Protein AF-A0A346SID7-F1 (afdb_monomer_lite)

Radius of gyration: 13.52 Å; chains: 1; bounding box: 33×27×30 Å

Foldseek 3Di:
DWFKAFDDPPDPLPVVLVVLLVVLQVQAPDKDWDFPCDDDPNDTDIFIWGQGPVRDTHRSRLVCQLVLRIEGPCVTNVCVNVVSHDPSRVPDDDPPPD

Sequence (98 aa):
MDGISAPERGHELYIKGKWFVADLMREAKTVECNLEGRKSYDREVGACFFIMQDGRRVDPQAETVKAGLARDCHRYSGGRYKKFETDASRALPLPGYY

pLDDT: mean 85.75, std 12.63, range [44.47, 96.44]

Structure (mmCIF, N/CA/C/O backbone):
data_AF-A0A346SID7-F1
#
_entry.id   AF-A0A346SID7-F1
#
loop_
_atom_site.group_PDB
_atom_site.id
_atom_site.type_symbol
_atom_site.label_atom_id
_atom_site.label_alt_id
_atom_site.label_comp_id
_atom_site.label_asym_id
_atom_site.label_entity_id
_atom_site.label_seq_id
_atom_site.pdbx_PDB_ins_code
_atom_site.Cartn_x
_atom_site.Cartn_y
_atom_site.Cartn_z
_atom_site.occupancy
_atom_site.B_iso_or_equiv
_atom_site.auth_seq_id
_atom_site.auth_comp_id
_atom_site.auth_asym_id
_atom_site.auth_atom_id
_atom_site.pdbx_PDB_model_num
ATOM 1 N N . MET A 1 1 ? 5.679 -5.104 7.032 1.00 58.59 1 MET A N 1
ATOM 2 C CA . MET A 1 1 ? 4.624 -5.413 6.046 1.00 58.59 1 MET A CA 1
ATOM 3 C C . MET A 1 1 ? 5.213 -6.377 5.040 1.00 58.59 1 MET A C 1
ATOM 5 O O . MET A 1 1 ? 6.356 -6.173 4.647 1.00 58.59 1 MET A O 1
ATOM 9 N N . ASP A 1 2 ? 4.478 -7.427 4.695 1.00 72.06 2 ASP A N 1
ATOM 10 C CA . ASP A 1 2 ? 4.959 -8.552 3.886 1.00 72.06 2 ASP A CA 1
ATOM 11 C C . ASP A 1 2 ? 3.992 -8.825 2.725 1.00 72.06 2 ASP A C 1
ATOM 13 O O . ASP A 1 2 ? 2.787 -8.598 2.854 1.00 72.06 2 ASP A O 1
ATOM 17 N N . GLY A 1 3 ? 4.498 -9.260 1.570 1.00 81.00 3 GLY A N 1
ATOM 18 C CA . GLY A 1 3 ? 3.661 -9.630 0.417 1.00 81.00 3 GLY A CA 1
ATOM 19 C C . GLY A 1 3 ? 3.511 -8.592 -0.705 1.00 81.00 3 GLY A C 1
ATOM 20 O O . GLY A 1 3 ? 2.906 -8.897 -1.729 1.00 81.00 3 GLY A O 1
ATOM 21 N N . ILE A 1 4 ? 4.095 -7.399 -0.589 1.00 88.38 4 ILE A N 1
ATOM 22 C CA . ILE A 1 4 ? 4.234 -6.476 -1.731 1.00 88.38 4 ILE A CA 1
ATOM 23 C C . ILE A 1 4 ? 5.700 -6.122 -1.941 1.00 88.38 4 ILE A C 1
ATOM 25 O O . ILE A 1 4 ? 6.480 -6.109 -0.991 1.00 88.38 4 ILE A O 1
ATOM 29 N N . SER A 1 5 ? 6.066 -5.816 -3.180 1.00 90.12 5 SER A N 1
ATOM 30 C CA . SER A 1 5 ? 7.348 -5.208 -3.511 1.00 90.12 5 SER A CA 1
ATOM 31 C C . SER A 1 5 ? 7.119 -3.751 -3.886 1.00 90.12 5 SER A C 1
ATOM 33 O O . SER A 1 5 ? 6.393 -3.456 -4.832 1.00 90.12 5 SER A O 1
ATOM 35 N N . ALA A 1 6 ? 7.701 -2.844 -3.109 1.00 89.56 6 ALA A N 1
ATOM 36 C CA . ALA A 1 6 ? 7.761 -1.427 -3.434 1.00 89.56 6 ALA A CA 1
ATOM 37 C C . ALA A 1 6 ? 9.182 -1.083 -3.908 1.00 89.56 6 ALA A C 1
ATOM 39 O O . ALA A 1 6 ? 10.134 -1.730 -3.463 1.00 89.56 6 ALA A O 1
ATOM 40 N N . PRO A 1 7 ? 9.350 -0.071 -4.773 1.00 86.19 7 PRO A N 1
ATOM 41 C CA . PRO A 1 7 ? 10.670 0.329 -5.238 1.00 86.19 7 PRO A CA 1
ATOM 42 C C . PRO A 1 7 ? 11.578 0.780 -4.092 1.00 86.19 7 PRO A C 1
ATOM 44 O O . PRO A 1 7 ? 11.137 1.477 -3.177 1.00 86.19 7 PRO A O 1
ATOM 47 N N . GLU A 1 8 ? 12.855 0.408 -4.154 1.00 84.81 8 GLU A N 1
ATOM 48 C CA . GLU A 1 8 ? 13.847 0.771 -3.140 1.00 84.81 8 GLU A CA 1
ATOM 49 C C . GLU A 1 8 ? 14.421 2.182 -3.344 1.00 84.81 8 GLU A C 1
ATOM 51 O O . GLU A 1 8 ? 14.175 2.861 -4.346 1.00 84.81 8 GLU A O 1
ATOM 56 N N . ARG A 1 9 ? 15.215 2.639 -2.366 1.00 82.31 9 ARG A N 1
ATOM 57 C CA . ARG A 1 9 ? 15.933 3.918 -2.430 1.00 82.31 9 ARG A CA 1
ATOM 58 C C . ARG A 1 9 ? 16.749 4.013 -3.723 1.00 82.31 9 ARG A C 1
ATOM 60 O O . ARG A 1 9 ? 17.588 3.161 -3.981 1.00 82.31 9 ARG A O 1
ATOM 67 N N . GLY A 1 10 ? 16.542 5.090 -4.479 1.00 84.19 10 GLY A N 1
ATOM 68 C CA . GLY A 1 10 ? 17.192 5.328 -5.774 1.00 84.19 10 GLY A CA 1
ATOM 69 C C . GLY A 1 10 ? 16.249 5.169 -6.968 1.00 84.19 10 GLY A C 1
ATOM 70 O O . GLY A 1 10 ? 16.526 5.724 -8.025 1.00 84.19 10 GLY A O 1
ATOM 71 N N . HIS A 1 11 ? 15.105 4.503 -6.793 1.00 87.56 11 HIS A N 1
ATOM 72 C CA . HIS A 1 11 ? 14.049 4.474 -7.800 1.00 87.56 11 HIS A CA 1
ATOM 73 C C . HIS A 1 11 ? 13.208 5.763 -7.763 1.00 87.56 11 HIS A C 1
ATOM 75 O O . HIS A 1 11 ? 12.898 6.272 -6.683 1.00 87.56 11 HIS A O 1
ATOM 81 N N . GLU A 1 12 ? 12.769 6.266 -8.921 1.00 89.94 12 GLU A N 1
ATOM 82 C CA . GLU A 1 12 ? 12.023 7.534 -9.048 1.00 89.94 12 GLU A CA 1
ATOM 83 C C . GLU A 1 12 ? 10.741 7.571 -8.188 1.00 89.94 12 GLU A C 1
ATOM 85 O O . GLU A 1 12 ? 10.412 8.574 -7.555 1.00 89.94 12 GLU A O 1
ATOM 90 N N . LEU A 1 13 ? 10.051 6.431 -8.089 1.00 90.06 13 LEU A N 1
ATOM 91 C CA . LEU A 1 13 ? 8.809 6.279 -7.325 1.00 90.06 13 LEU A CA 1
ATOM 92 C C . LEU A 1 13 ? 9.009 6.061 -5.815 1.00 90.06 13 LEU A C 1
ATOM 94 O O . LEU A 1 13 ? 8.021 6.067 -5.081 1.00 90.06 13 LEU A O 1
ATOM 98 N N . TYR A 1 14 ? 10.245 5.912 -5.325 1.00 88.44 14 TYR A N 1
ATOM 99 C CA . TYR A 1 14 ? 10.518 5.632 -3.907 1.00 88.44 14 TYR A CA 1
ATOM 100 C C . TYR A 1 14 ? 9.927 6.700 -2.975 1.00 88.44 14 TYR A C 1
ATOM 102 O O . TYR A 1 14 ? 9.201 6.391 -2.028 1.00 88.44 14 TYR A O 1
ATOM 110 N N . ILE A 1 15 ? 10.203 7.978 -3.260 1.00 92.12 15 ILE A N 1
ATOM 111 C CA . ILE A 1 15 ? 9.727 9.097 -2.433 1.00 92.12 15 ILE A CA 1
ATOM 112 C C . ILE A 1 15 ? 8.201 9.198 -2.481 1.00 92.12 15 ILE A C 1
ATOM 114 O O . ILE A 1 15 ? 7.568 9.418 -1.449 1.00 92.12 15 ILE A O 1
ATOM 118 N N . LYS A 1 16 ? 7.608 8.975 -3.658 1.00 93.31 16 LYS A N 1
ATOM 119 C CA . LYS A 1 16 ? 6.156 8.996 -3.844 1.00 93.31 16 LYS A CA 1
ATOM 120 C C . LYS A 1 16 ? 5.472 7.883 -3.046 1.00 93.31 16 LYS A C 1
ATOM 122 O O . LYS A 1 16 ? 4.533 8.167 -2.311 1.00 93.31 16 LYS A O 1
ATOM 127 N N . GLY A 1 17 ? 5.977 6.650 -3.125 1.00 91.81 17 GLY A N 1
ATOM 128 C CA . GLY A 1 17 ? 5.480 5.513 -2.343 1.00 91.81 17 GLY A CA 1
ATOM 129 C C . GLY A 1 17 ? 5.560 5.753 -0.836 1.00 91.81 17 GLY A C 1
ATOM 130 O O . GLY A 1 17 ? 4.585 5.531 -0.119 1.00 91.81 17 GLY A O 1
ATOM 131 N N . LYS A 1 18 ? 6.692 6.287 -0.359 1.00 91.69 18 LYS A N 1
ATOM 132 C CA . LYS A 1 18 ? 6.881 6.625 1.058 1.00 91.69 18 LYS A CA 1
ATOM 133 C C . LYS A 1 18 ? 5.834 7.622 1.557 1.00 91.69 18 LYS A C 1
ATOM 135 O O . LYS A 1 18 ? 5.231 7.394 2.604 1.00 91.69 18 LYS A O 1
ATOM 140 N N . TRP A 1 19 ? 5.645 8.731 0.842 1.00 95.19 19 TRP A N 1
ATOM 141 C CA . TRP A 1 19 ? 4.707 9.766 1.275 1.00 95.19 19 TRP A CA 1
ATOM 142 C C . TRP A 1 19 ? 3.254 9.343 1.127 1.00 95.19 19 TRP A C 1
ATOM 144 O O . TRP A 1 19 ? 2.463 9.692 1.990 1.00 95.19 19 TRP A O 1
ATOM 154 N N . PHE A 1 20 ? 2.923 8.538 0.117 1.00 95.75 20 PHE A N 1
ATOM 155 C CA . PHE A 1 20 ? 1.579 7.995 -0.051 1.00 95.75 20 PHE A CA 1
ATOM 156 C C . PHE A 1 20 ? 1.115 7.213 1.186 1.00 95.75 20 PHE A C 1
ATOM 158 O O . PHE A 1 20 ? 0.065 7.503 1.745 1.00 95.75 20 PHE A O 1
ATOM 165 N N . VAL A 1 21 ? 1.929 6.274 1.682 1.00 93.62 21 VA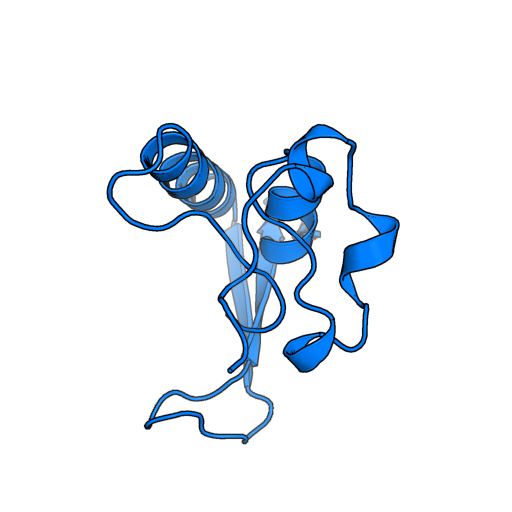L A N 1
ATOM 166 C CA . VAL A 1 21 ? 1.576 5.509 2.892 1.00 93.62 21 VAL A CA 1
ATOM 167 C C . VAL A 1 21 ? 1.559 6.400 4.138 1.00 93.62 21 VAL A C 1
ATOM 169 O O . VAL A 1 21 ? 0.721 6.209 5.017 1.00 93.62 21 VAL A O 1
ATOM 172 N N . ALA A 1 22 ? 2.466 7.379 4.223 1.00 94.38 22 ALA A N 1
ATOM 173 C CA . ALA A 1 22 ? 2.494 8.327 5.335 1.00 94.38 22 ALA A CA 1
ATOM 174 C C . ALA A 1 22 ? 1.237 9.210 5.381 1.00 94.38 22 ALA A C 1
ATOM 176 O O . ALA A 1 22 ? 0.772 9.531 6.471 1.00 94.38 22 ALA A O 1
ATOM 177 N N . ASP A 1 23 ? 0.693 9.584 4.225 1.00 94.94 23 ASP A N 1
ATOM 178 C CA . ASP A 1 23 ? -0.544 10.356 4.111 1.00 94.94 23 ASP A CA 1
ATOM 179 C C . ASP A 1 23 ? -1.751 9.523 4.556 1.00 94.94 23 ASP A C 1
ATOM 181 O O . ASP A 1 23 ? -2.435 9.908 5.502 1.00 94.94 23 ASP A O 1
ATOM 185 N N . LEU A 1 24 ? -1.879 8.291 4.040 1.00 93.56 24 LEU A N 1
ATOM 186 C CA . LEU A 1 24 ? -2.906 7.341 4.488 1.00 93.56 24 LEU A CA 1
ATOM 187 C C . LEU A 1 24 ? -2.873 7.114 6.008 1.00 93.56 24 LEU A C 1
ATOM 189 O O . LEU A 1 24 ? -3.912 6.976 6.650 1.00 93.56 24 LEU A O 1
ATOM 193 N N . MET A 1 25 ? -1.676 7.055 6.596 1.00 93.69 25 MET A N 1
ATOM 194 C CA . MET A 1 25 ? -1.509 6.904 8.041 1.00 93.69 25 MET A CA 1
ATOM 195 C C . MET A 1 25 ? -1.910 8.170 8.813 1.00 93.69 25 MET A C 1
ATOM 197 O O . MET A 1 25 ? -2.417 8.053 9.924 1.00 93.69 25 MET A O 1
ATOM 201 N N . ARG A 1 26 ? -1.691 9.370 8.260 1.00 94.25 26 ARG A N 1
ATOM 202 C CA . ARG A 1 26 ? -2.110 10.645 8.876 1.00 94.25 26 ARG A CA 1
ATOM 203 C C . ARG A 1 26 ? -3.624 10.822 8.861 1.00 94.25 26 ARG A C 1
ATOM 205 O O . ARG A 1 26 ? -4.170 11.411 9.788 1.00 94.25 26 ARG A O 1
ATOM 212 N N . GLU A 1 27 ? -4.283 10.328 7.821 1.00 94.12 27 GLU A N 1
ATOM 213 C CA . GLU A 1 27 ? -5.743 10.329 7.704 1.00 94.12 27 GLU A CA 1
ATOM 214 C C . GLU A 1 27 ? -6.403 9.265 8.598 1.00 94.12 27 GLU A C 1
ATOM 216 O O . GLU A 1 27 ? -7.567 9.396 8.991 1.00 94.12 27 GLU A O 1
ATOM 221 N N . ALA A 1 28 ? -5.659 8.214 8.950 1.00 94.69 28 ALA A N 1
ATOM 222 C CA . ALA A 1 28 ? -6.138 7.152 9.817 1.00 94.69 28 ALA A CA 1
ATOM 223 C C . ALA A 1 28 ? -6.380 7.650 11.251 1.00 94.69 28 ALA A C 1
ATOM 225 O O . ALA A 1 28 ? -5.580 8.366 11.848 1.00 94.69 28 ALA A O 1
ATOM 226 N N . LYS A 1 29 ? -7.475 7.182 11.848 1.00 96.25 29 LYS A N 1
ATOM 227 C CA . LYS A 1 29 ? -7.774 7.351 13.271 1.00 96.25 29 LYS A CA 1
ATOM 228 C C . LYS A 1 29 ? -6.907 6.441 14.142 1.00 96.25 29 LYS A C 1
ATOM 230 O O . LYS A 1 29 ? -6.462 6.853 15.207 1.00 96.25 29 LYS A O 1
ATOM 235 N N . THR A 1 30 ? -6.719 5.188 13.729 1.00 95.06 30 THR A N 1
ATOM 236 C CA . THR A 1 30 ? -5.866 4.216 14.430 1.00 95.06 30 THR A CA 1
ATOM 237 C C . THR A 1 30 ? -5.284 3.189 13.459 1.00 95.06 30 THR A C 1
ATOM 239 O O . THR A 1 30 ? -5.772 3.033 12.337 1.00 95.06 30 THR A O 1
ATOM 242 N N . VAL A 1 31 ? -4.240 2.484 13.891 1.00 92.50 31 VAL A N 1
ATOM 243 C CA . VAL A 1 31 ? -3.599 1.394 13.150 1.00 92.50 31 VAL A CA 1
ATOM 2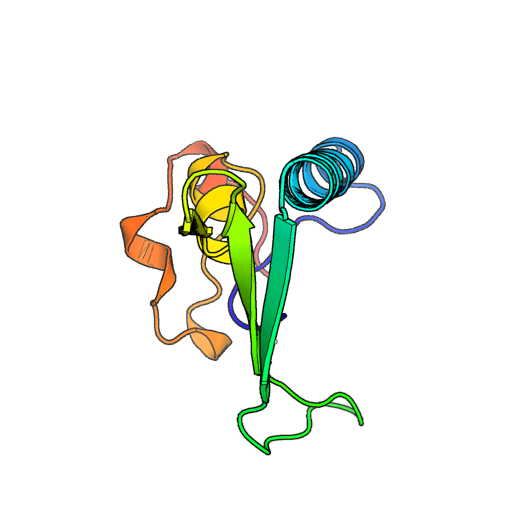44 C C . VAL A 1 31 ? -3.799 0.095 13.922 1.00 92.50 31 VAL A C 1
ATOM 246 O O . VAL A 1 31 ? -3.397 -0.016 15.076 1.00 92.50 31 VAL A O 1
ATOM 249 N N . GLU A 1 32 ? -4.394 -0.899 13.270 1.00 91.31 32 GLU A N 1
ATOM 250 C CA . GLU A 1 32 ? -4.596 -2.239 13.817 1.00 91.31 32 GLU A CA 1
ATOM 251 C C . GLU A 1 32 ? -3.695 -3.237 13.094 1.00 91.31 32 GLU A C 1
ATOM 253 O O . GLU A 1 32 ? -3.861 -3.482 11.899 1.00 91.31 32 GLU A O 1
ATOM 258 N N . CYS A 1 33 ? -2.749 -3.840 13.810 1.00 86.69 33 CYS A N 1
ATOM 259 C CA . CYS A 1 33 ? -1.862 -4.861 13.261 1.00 86.69 33 CYS A CA 1
ATOM 260 C C . CYS A 1 33 ? -2.177 -6.226 13.867 1.00 86.69 33 CYS A C 1
ATOM 262 O O . CYS A 1 33 ? -2.196 -6.378 15.085 1.00 86.69 33 CYS A O 1
ATOM 264 N N . ASN A 1 34 ? -2.383 -7.224 13.007 1.00 79.56 34 ASN A N 1
ATOM 265 C CA . ASN A 1 34 ? -2.462 -8.619 13.413 1.00 79.56 34 ASN A CA 1
ATOM 266 C C . ASN A 1 34 ? -1.117 -9.294 13.130 1.00 79.56 34 ASN A C 1
ATOM 268 O O . ASN A 1 34 ? -0.727 -9.425 11.966 1.00 79.56 34 ASN A O 1
ATOM 272 N N . LEU A 1 35 ? -0.404 -9.682 14.185 1.00 74.38 35 LEU A N 1
ATOM 273 C CA . LEU A 1 35 ? 0.879 -10.374 14.089 1.00 74.38 35 LEU A CA 1
ATOM 274 C C . LEU A 1 35 ? 0.608 -11.866 13.874 1.00 74.38 35 LEU A C 1
ATOM 276 O O . LEU A 1 35 ? -0.048 -12.510 14.684 1.00 74.38 35 LEU A O 1
ATOM 280 N N . GLU A 1 36 ? 1.110 -12.433 12.777 1.00 64.56 36 GLU A N 1
ATOM 281 C CA . GLU A 1 36 ? 0.871 -13.838 12.410 1.00 64.56 36 GLU A CA 1
ATOM 282 C C . GLU A 1 36 ? 1.778 -14.816 13.188 1.00 64.56 36 GLU A C 1
ATOM 284 O O . GLU A 1 36 ? 1.828 -16.002 12.870 1.00 64.56 36 GLU A O 1
ATOM 289 N N . GLY A 1 37 ? 2.550 -14.334 14.172 1.00 60.00 37 GLY A N 1
ATOM 290 C CA . GLY A 1 37 ? 3.476 -15.146 14.974 1.00 60.00 37 GLY A CA 1
ATOM 291 C C . GLY A 1 37 ? 4.685 -15.697 14.202 1.00 60.00 37 GLY A C 1
ATOM 292 O O . GLY A 1 37 ? 5.483 -16.450 14.757 1.00 60.00 37 GLY A O 1
ATOM 293 N N . ARG A 1 38 ? 4.850 -15.331 12.923 1.00 59.16 38 ARG A N 1
ATOM 294 C CA . ARG A 1 38 ? 5.989 -15.719 12.077 1.00 59.16 38 ARG A CA 1
ATOM 295 C C . ARG A 1 38 ? 7.064 -14.634 12.135 1.00 59.16 38 ARG A C 1
ATOM 297 O O . ARG A 1 38 ? 6.761 -13.467 11.904 1.00 59.16 38 ARG A O 1
ATOM 304 N N . LYS A 1 39 ? 8.320 -15.001 12.404 1.00 54.53 39 LYS A N 1
ATOM 305 C CA . LYS A 1 39 ? 9.470 -14.084 12.324 1.00 54.53 39 LYS A CA 1
ATOM 306 C C . LYS A 1 39 ? 10.184 -14.216 10.975 1.00 54.53 39 LYS A C 1
ATOM 308 O O . LYS A 1 39 ? 10.451 -15.329 10.534 1.00 54.53 39 LYS A O 1
ATOM 313 N N . SER A 1 40 ? 10.551 -13.096 10.355 1.00 57.47 40 SER A N 1
ATOM 314 C CA . SER A 1 40 ? 11.469 -13.034 9.208 1.00 57.47 40 SER A CA 1
ATOM 315 C C . SER A 1 40 ? 12.653 -12.134 9.559 1.00 57.47 40 SER A C 1
ATOM 317 O O . SER A 1 40 ? 12.458 -10.948 9.821 1.00 57.47 40 SER A O 1
ATOM 319 N N . TYR A 1 41 ? 13.870 -12.698 9.617 1.00 51.56 41 TYR A N 1
ATOM 320 C CA . TYR A 1 41 ? 15.105 -11.974 9.979 1.00 51.56 41 TYR A CA 1
ATOM 321 C C . TYR A 1 41 ? 14.957 -11.110 11.262 1.00 51.56 41 TYR A C 1
ATOM 323 O O . TYR A 1 41 ? 15.397 -9.966 11.307 1.00 51.56 41 TYR A O 1
ATOM 331 N N . ASP A 1 42 ? 14.300 -11.673 12.290 1.00 57.41 42 ASP A N 1
ATOM 332 C CA . ASP A 1 42 ? 13.923 -11.072 13.592 1.00 57.41 42 ASP A CA 1
ATOM 333 C C . ASP A 1 42 ? 12.709 -10.114 13.617 1.00 57.41 42 ASP A C 1
ATOM 335 O O . ASP A 1 42 ? 12.262 -9.698 14.682 1.00 57.41 42 ASP A O 1
ATOM 339 N N . ARG A 1 43 ? 12.069 -9.839 12.475 1.00 58.97 43 ARG A N 1
ATOM 340 C CA . ARG A 1 43 ? 10.841 -9.024 12.414 1.00 58.97 43 ARG A CA 1
ATOM 341 C C . ARG A 1 43 ? 9.594 -9.895 12.467 1.00 58.97 43 ARG A C 1
ATOM 343 O O . ARG A 1 43 ? 9.483 -10.843 11.692 1.00 58.97 43 ARG A O 1
ATOM 350 N N . GLU A 1 44 ? 8.633 -9.556 13.321 1.00 57.84 44 GLU A N 1
ATOM 351 C CA . GLU A 1 44 ? 7.312 -10.190 13.293 1.00 57.84 44 GLU A CA 1
ATOM 352 C C . GLU A 1 44 ? 6.564 -9.797 12.015 1.00 57.84 44 GLU A C 1
ATOM 354 O O . GLU A 1 44 ? 6.429 -8.620 11.665 1.00 57.84 44 GLU A O 1
ATOM 359 N N . VAL A 1 45 ? 6.103 -10.808 11.287 1.00 65.75 45 VAL A N 1
ATOM 360 C CA . VAL A 1 45 ? 5.287 -10.646 10.091 1.00 65.75 45 VAL A CA 1
ATOM 361 C C . VAL A 1 45 ? 3.840 -10.497 10.535 1.00 65.75 45 VAL A C 1
ATOM 363 O O . VAL A 1 45 ? 3.284 -11.364 11.207 1.00 65.75 45 VAL A O 1
ATOM 366 N N . GLY A 1 46 ? 3.229 -9.383 10.152 1.00 70.88 46 GLY A N 1
ATOM 367 C CA . GLY A 1 46 ? 1.827 -9.111 10.414 1.00 70.88 46 GLY A CA 1
ATOM 368 C C . GLY A 1 46 ? 1.212 -8.234 9.338 1.00 70.88 46 GLY A C 1
ATOM 369 O O . GLY A 1 46 ? 1.907 -7.464 8.661 1.00 70.88 46 GLY A O 1
ATOM 370 N N . ALA A 1 47 ? -0.102 -8.360 9.195 1.00 79.81 47 ALA A N 1
ATOM 371 C CA . ALA A 1 47 ? -0.908 -7.485 8.361 1.00 79.81 47 ALA A CA 1
ATOM 372 C C . ALA A 1 47 ? -1.398 -6.313 9.215 1.00 79.81 47 ALA A C 1
ATOM 374 O O . ALA A 1 47 ? -2.064 -6.514 10.232 1.00 79.81 47 ALA A O 1
ATOM 375 N N . CYS A 1 48 ? -1.059 -5.097 8.798 1.00 85.94 48 CYS A N 1
ATOM 376 C CA . CYS A 1 48 ? -1.542 -3.874 9.427 1.00 85.94 48 CYS A CA 1
ATOM 377 C C . CYS A 1 48 ? -2.649 -3.262 8.585 1.00 85.94 48 CYS A C 1
ATOM 379 O O . CYS A 1 48 ? -2.576 -3.269 7.361 1.00 85.94 48 CYS A O 1
ATOM 381 N N . PHE A 1 49 ? -3.643 -2.702 9.256 1.00 91.44 49 PHE A N 1
ATOM 382 C CA . PHE A 1 49 ? -4.790 -2.044 8.663 1.00 91.44 49 PHE A CA 1
ATOM 383 C C . PHE A 1 49 ? -4.939 -0.667 9.289 1.00 91.44 49 PHE A C 1
ATOM 385 O O . PHE A 1 49 ? -4.716 -0.482 10.484 1.00 91.44 49 PHE A O 1
ATOM 392 N N . PHE A 1 50 ? -5.321 0.303 8.477 1.00 94.69 50 PHE A N 1
ATOM 393 C CA . PHE A 1 50 ? -5.628 1.646 8.927 1.00 94.69 50 PHE A CA 1
ATOM 394 C C . PHE A 1 50 ? -7.133 1.771 9.103 1.00 94.69 50 PHE A C 1
ATOM 396 O O . PHE A 1 50 ? -7.903 1.470 8.190 1.00 94.69 50 PHE A O 1
ATOM 403 N N . ILE A 1 51 ? -7.551 2.205 10.283 1.00 96.44 51 ILE A N 1
ATOM 404 C CA . ILE A 1 51 ? -8.946 2.497 10.580 1.00 96.44 51 ILE A CA 1
ATOM 405 C C . ILE A 1 51 ? -9.143 3.985 10.363 1.00 96.44 51 ILE A C 1
ATOM 407 O O . ILE A 1 51 ? -8.588 4.802 11.095 1.00 96.44 51 ILE A O 1
ATOM 411 N N . MET A 1 52 ? -9.893 4.326 9.324 1.00 95.50 52 MET A N 1
ATOM 412 C CA . MET A 1 52 ? -10.201 5.699 8.936 1.00 95.50 52 MET A CA 1
ATOM 413 C C . MET A 1 52 ? -11.140 6.359 9.948 1.00 95.50 52 MET A C 1
ATOM 415 O O . MET A 1 52 ? -11.764 5.693 10.780 1.00 95.50 52 MET A O 1
ATOM 419 N N . GLN A 1 53 ? -11.261 7.686 9.886 1.00 93.44 53 GLN A N 1
ATOM 420 C CA . GLN A 1 53 ? -12.145 8.428 10.793 1.00 93.44 53 GLN A CA 1
ATOM 421 C C . GLN A 1 53 ? -13.620 8.025 10.666 1.00 93.44 53 GLN A C 1
ATOM 423 O O . GLN A 1 53 ? -14.336 8.016 11.666 1.00 93.44 53 GLN A O 1
ATOM 428 N N . ASP A 1 54 ? -14.047 7.626 9.467 1.00 94.50 54 ASP A N 1
ATOM 429 C CA . ASP A 1 54 ? -15.391 7.120 9.169 1.00 94.50 54 ASP A CA 1
ATOM 430 C C . ASP A 1 54 ? -15.587 5.631 9.529 1.00 94.50 54 ASP A C 1
ATOM 432 O O . ASP A 1 54 ? -16.639 5.054 9.262 1.00 94.50 54 ASP A O 1
ATOM 436 N N . GLY A 1 55 ? -14.583 4.997 10.145 1.00 92.44 55 GLY A N 1
ATOM 437 C CA . GLY A 1 55 ? -14.617 3.595 10.559 1.00 92.44 55 GLY A CA 1
ATOM 438 C C . GLY A 1 55 ? -14.254 2.599 9.458 1.00 92.44 55 GLY A C 1
ATOM 439 O O . GLY A 1 55 ? -14.216 1.395 9.723 1.00 92.44 55 GLY A O 1
ATOM 440 N N . ARG A 1 56 ? -13.944 3.050 8.233 1.00 94.62 56 ARG A N 1
ATOM 441 C CA . ARG A 1 56 ? -13.478 2.145 7.174 1.00 94.62 56 ARG A CA 1
ATOM 442 C C . ARG A 1 56 ? -12.138 1.528 7.542 1.00 94.62 56 ARG A C 1
ATOM 444 O O . ARG A 1 56 ? -11.203 2.216 7.943 1.00 94.62 56 ARG A O 1
ATOM 451 N N . ARG A 1 57 ? -12.027 0.224 7.305 1.00 94.06 57 ARG A N 1
ATOM 452 C CA . ARG A 1 57 ? -10.783 -0.531 7.440 1.00 94.06 57 ARG A CA 1
ATOM 453 C C . ARG A 1 57 ? -10.071 -0.607 6.095 1.00 94.06 57 ARG A C 1
ATOM 455 O O . ARG A 1 57 ? -10.601 -1.175 5.142 1.00 94.06 57 ARG A O 1
ATOM 462 N N . VAL A 1 58 ? -8.875 -0.039 6.028 1.00 94.25 58 VAL A N 1
ATOM 463 C CA . VAL A 1 58 ? -8.065 0.086 4.815 1.00 94.25 58 VAL A CA 1
ATOM 464 C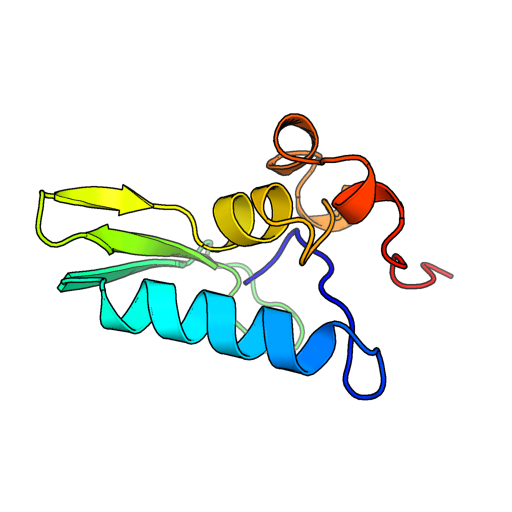 C . VAL A 1 58 ? -6.793 -0.734 4.963 1.00 94.25 58 VAL A C 1
ATOM 466 O O . VAL A 1 58 ? -6.108 -0.659 5.978 1.00 94.25 58 VAL A O 1
ATOM 469 N N . ASP A 1 59 ? -6.472 -1.520 3.943 1.00 93.19 59 ASP A N 1
ATOM 470 C CA . ASP A 1 59 ? -5.197 -2.224 3.848 1.00 93.19 59 ASP A CA 1
ATOM 471 C C . ASP A 1 59 ? -4.193 -1.335 3.085 1.00 93.19 59 ASP A C 1
ATOM 473 O O . ASP A 1 59 ? -4.328 -1.179 1.866 1.00 93.19 59 ASP A O 1
ATOM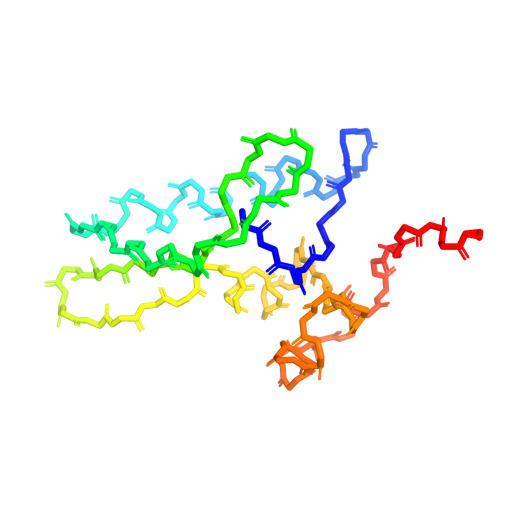 477 N N . PRO A 1 60 ? -3.189 -0.742 3.757 1.00 93.12 60 PRO A N 1
ATOM 478 C CA . PRO A 1 60 ? -2.225 0.141 3.110 1.00 93.12 60 PRO A CA 1
ATOM 479 C C . PRO A 1 60 ? -1.419 -0.568 2.020 1.00 93.12 60 PRO A C 1
ATOM 481 O O . PRO A 1 60 ? -1.007 0.078 1.058 1.00 93.12 60 PRO A O 1
ATOM 484 N N . GLN A 1 61 ? -1.212 -1.886 2.111 1.00 92.00 61 GLN A N 1
ATOM 485 C CA . GLN A 1 61 ? -0.512 -2.626 1.066 1.00 92.00 61 GLN A CA 1
ATOM 486 C C . GLN A 1 61 ? -1.366 -2.708 -0.197 1.00 92.00 61 GLN A C 1
ATOM 488 O O . GLN A 1 61 ? -0.871 -2.441 -1.293 1.00 92.00 61 GLN A O 1
ATOM 493 N N . ALA A 1 62 ? -2.657 -3.005 -0.039 1.00 94.31 62 ALA A N 1
ATOM 494 C CA . ALA A 1 62 ? -3.596 -3.017 -1.153 1.00 94.31 62 ALA A CA 1
ATOM 495 C C . ALA A 1 62 ? -3.705 -1.636 -1.813 1.00 94.31 62 ALA A C 1
ATOM 497 O O . ALA A 1 62 ? -3.619 -1.549 -3.036 1.00 94.31 62 ALA A O 1
ATOM 498 N N . GLU A 1 63 ? -3.828 -0.559 -1.031 1.00 95.94 63 GLU A N 1
ATOM 499 C CA . GLU A 1 63 ? -3.911 0.802 -1.580 1.00 95.94 63 GLU A CA 1
ATOM 500 C C . GLU A 1 63 ? -2.628 1.213 -2.306 1.00 95.94 63 GLU A C 1
ATOM 502 O O . GLU A 1 63 ? -2.690 1.823 -3.371 1.00 95.94 63 GLU A O 1
ATOM 507 N N . THR A 1 64 ? -1.460 0.817 -1.794 1.00 94.69 64 THR A N 1
ATOM 508 C CA . THR A 1 64 ? -0.176 1.107 -2.451 1.00 94.69 64 THR A CA 1
ATOM 509 C C . THR A 1 64 ? -0.062 0.390 -3.801 1.00 94.69 64 THR A C 1
ATOM 511 O O . THR A 1 64 ? 0.436 0.969 -4.770 1.00 94.69 64 THR A O 1
ATOM 514 N N . VAL A 1 65 ? -0.565 -0.848 -3.903 1.00 94.81 65 VAL A N 1
ATOM 515 C CA . VAL A 1 65 ? -0.618 -1.591 -5.174 1.00 94.81 65 VAL A CA 1
ATOM 516 C C . VAL A 1 65 ? -1.620 -0.955 -6.144 1.00 94.81 65 VAL A C 1
ATOM 518 O O . VAL A 1 65 ? -1.268 -0.715 -7.300 1.00 94.81 65 VAL A O 1
ATOM 521 N N . LYS A 1 66 ? -2.819 -0.577 -5.673 1.00 96.00 66 LYS A N 1
ATOM 522 C CA . LYS A 1 66 ? -3.819 0.141 -6.489 1.00 96.00 66 LYS A CA 1
ATOM 523 C C . LYS A 1 66 ? -3.279 1.460 -7.037 1.00 96.00 66 LYS A C 1
ATOM 525 O O . LYS A 1 66 ? -3.542 1.799 -8.187 1.00 96.00 66 LYS A O 1
ATO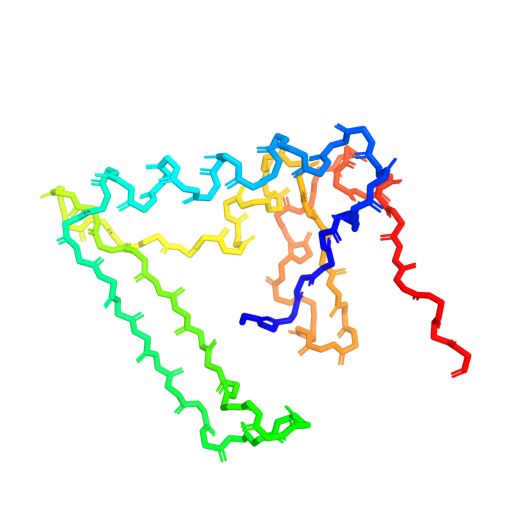M 530 N N . ALA A 1 67 ? -2.494 2.181 -6.238 1.00 95.56 67 ALA A N 1
ATOM 531 C CA . ALA A 1 67 ? -1.867 3.440 -6.628 1.00 95.56 67 ALA A CA 1
ATOM 532 C C . ALA A 1 67 ? -0.703 3.275 -7.628 1.00 95.56 67 ALA A C 1
ATOM 534 O O . ALA A 1 67 ? -0.144 4.275 -8.078 1.00 95.56 67 ALA A O 1
ATOM 535 N N . GLY A 1 68 ? -0.312 2.040 -7.974 1.00 95.31 68 GLY A N 1
ATOM 536 C CA . GLY A 1 68 ? 0.831 1.775 -8.853 1.00 95.31 68 GLY A CA 1
ATOM 537 C C . GLY A 1 68 ? 2.183 2.069 -8.199 1.00 95.31 68 GLY A C 1
ATOM 538 O O . GLY A 1 68 ? 3.158 2.328 -8.896 1.00 95.31 68 GLY A O 1
ATOM 539 N N . LEU A 1 69 ? 2.241 2.071 -6.864 1.00 94.69 69 LEU A N 1
ATOM 540 C CA . LEU A 1 69 ? 3.443 2.386 -6.079 1.00 94.69 69 LEU A CA 1
ATOM 541 C C . LEU A 1 69 ? 4.089 1.139 -5.463 1.00 94.69 69 LEU A C 1
ATOM 543 O O . LEU A 1 69 ? 5.168 1.220 -4.880 1.00 94.69 69 LEU A O 1
ATOM 547 N N . ALA A 1 70 ? 3.437 -0.011 -5.607 1.00 94.19 70 ALA A N 1
ATOM 548 C CA . ALA A 1 70 ? 3.966 -1.324 -5.283 1.00 94.19 70 ALA A CA 1
ATOM 549 C C . ALA A 1 70 ? 3.357 -2.384 -6.206 1.00 94.19 70 ALA A C 1
ATOM 551 O O . ALA A 1 70 ? 2.375 -2.124 -6.905 1.00 94.19 70 ALA A O 1
ATOM 552 N N . ARG A 1 71 ? 3.931 -3.583 -6.182 1.00 93.62 71 ARG A N 1
ATOM 553 C CA . ARG A 1 71 ? 3.516 -4.758 -6.946 1.00 93.62 71 ARG A CA 1
ATOM 554 C C . ARG A 1 71 ? 3.241 -5.940 -6.027 1.00 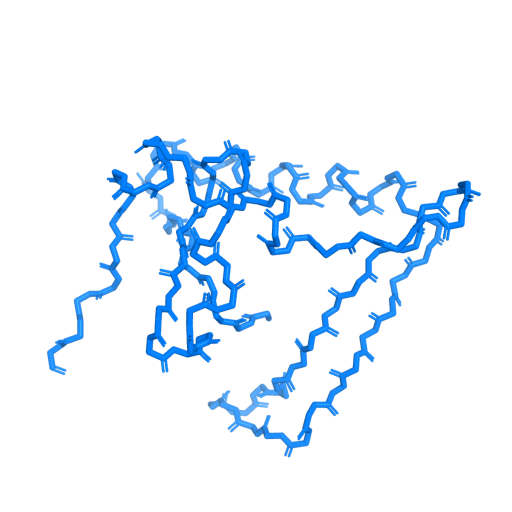93.62 71 ARG A C 1
ATOM 556 O O . ARG A 1 71 ? 3.877 -6.056 -4.977 1.00 93.62 71 ARG A O 1
ATOM 563 N N . ASP A 1 72 ? 2.320 -6.824 -6.411 1.00 91.50 72 ASP A N 1
ATOM 564 C CA . ASP A 1 72 ? 2.112 -8.066 -5.666 1.00 91.50 72 ASP A CA 1
ATOM 565 C C . ASP A 1 72 ? 3.377 -8.924 -5.718 1.00 91.50 72 ASP A C 1
ATOM 567 O O . ASP A 1 72 ? 3.930 -9.208 -6.782 1.00 91.50 72 ASP A O 1
ATOM 571 N N . CYS A 1 73 ? 3.833 -9.351 -4.544 1.00 89.31 73 CYS A N 1
ATOM 572 C CA . CYS A 1 73 ? 4.933 -10.282 -4.451 1.00 89.31 73 CYS A CA 1
ATOM 573 C C . CYS A 1 73 ? 4.397 -11.690 -4.194 1.00 89.31 73 CYS A C 1
ATOM 575 O O . CYS A 1 73 ? 4.337 -12.139 -3.048 1.00 89.31 73 CYS A O 1
ATOM 577 N N . HIS A 1 74 ? 4.045 -12.392 -5.275 1.00 85.19 74 HIS A N 1
ATOM 578 C CA . HIS A 1 74 ? 3.375 -13.694 -5.219 1.00 85.19 74 HIS A CA 1
ATOM 579 C C . HIS A 1 74 ? 4.060 -14.711 -4.289 1.00 85.19 74 HIS A C 1
ATOM 581 O O . HIS A 1 74 ? 3.375 -15.453 -3.590 1.00 85.19 74 HIS A O 1
ATOM 587 N N . ARG A 1 75 ? 5.402 -14.703 -4.217 1.00 82.44 75 ARG A N 1
ATOM 588 C CA . ARG A 1 75 ? 6.190 -15.582 -3.332 1.00 82.44 75 ARG A CA 1
ATOM 589 C C . ARG A 1 75 ? 5.824 -15.437 -1.850 1.00 82.44 75 ARG A C 1
ATOM 591 O O . ARG A 1 75 ? 5.838 -16.432 -1.134 1.00 82.44 75 ARG A O 1
ATOM 598 N N . TYR A 1 76 ? 5.518 -14.222 -1.399 1.00 81.31 76 TYR A N 1
ATOM 599 C CA . TYR A 1 76 ? 5.219 -13.924 0.006 1.00 81.31 76 TYR A CA 1
ATOM 600 C C . TYR A 1 76 ? 3.717 -13.718 0.250 1.00 81.31 76 TYR A C 1
ATOM 602 O O . TYR A 1 76 ? 3.188 -14.155 1.269 1.00 81.31 76 TYR A O 1
ATOM 610 N N . SER A 1 77 ? 2.996 -13.109 -0.698 1.00 83.06 77 SER A N 1
ATOM 611 C CA . SER A 1 77 ? 1.557 -12.848 -0.567 1.00 83.06 77 SER A CA 1
ATOM 612 C C . SER A 1 77 ? 0.661 -14.017 -0.972 1.00 83.06 77 SER A C 1
ATOM 614 O O . SER A 1 77 ? -0.533 -13.984 -0.670 1.00 83.06 77 SER A O 1
ATOM 616 N N . GLY A 1 78 ? 1.179 -14.990 -1.729 1.00 83.25 78 GLY A N 1
ATOM 617 C CA . GLY A 1 78 ? 0.366 -16.008 -2.397 1.00 83.25 78 GLY A CA 1
ATOM 618 C C . GLY A 1 78 ? -0.573 -15.439 -3.469 1.00 83.25 78 GLY A C 1
ATOM 619 O O . GLY A 1 78 ? -1.542 -16.092 -3.845 1.00 83.25 78 GLY A O 1
ATOM 620 N N . GLY A 1 79 ? -0.338 -14.214 -3.957 1.00 86.69 79 GLY A N 1
ATOM 621 C CA . GLY A 1 79 ? -1.211 -13.547 -4.931 1.00 86.69 79 GLY A CA 1
ATOM 622 C C . GLY A 1 79 ? -2.300 -12.663 -4.322 1.00 86.69 79 GLY A C 1
ATOM 623 O O . GLY A 1 79 ? -3.173 -12.193 -5.054 1.00 86.69 79 GLY A O 1
ATOM 624 N N . ARG A 1 80 ? -2.272 -12.422 -3.003 1.00 88.88 80 ARG A N 1
ATOM 625 C CA . ARG A 1 80 ? -3.292 -11.642 -2.274 1.00 88.88 80 ARG A CA 1
ATOM 626 C C . ARG A 1 80 ? -3.590 -10.285 -2.918 1.00 88.88 80 ARG A C 1
ATOM 628 O O . ARG A 1 80 ? -4.754 -9.874 -2.941 1.00 88.88 80 ARG A O 1
ATOM 635 N N . TYR A 1 81 ? -2.568 -9.609 -3.449 1.00 92.75 81 TYR A N 1
ATOM 636 C CA . TYR A 1 81 ? -2.693 -8.265 -4.010 1.00 92.75 81 TYR A CA 1
ATOM 637 C C . TYR A 1 81 ? -2.760 -8.238 -5.539 1.00 92.75 81 TYR A C 1
ATOM 639 O O . TYR A 1 81 ? -2.984 -7.173 -6.105 1.00 92.75 81 TYR A O 1
ATOM 647 N N . LYS A 1 82 ? -2.662 -9.390 -6.219 1.00 92.44 82 LYS A N 1
ATOM 648 C CA . LYS A 1 82 ? -2.688 -9.482 -7.690 1.00 92.44 82 LYS A CA 1
ATOM 649 C C . LYS A 1 82 ? -3.922 -8.813 -8.305 1.00 92.44 82 LYS A C 1
ATOM 651 O O . LYS A 1 82 ? -3.841 -8.138 -9.323 1.00 92.44 82 LYS A O 1
ATOM 656 N N . LYS A 1 83 ? -5.075 -8.945 -7.643 1.00 94.62 83 LYS A N 1
ATOM 657 C CA . LYS A 1 83 ? -6.345 -8.325 -8.065 1.00 94.62 83 LYS A CA 1
ATOM 658 C C . LYS A 1 83 ? -6.352 -6.792 -8.014 1.00 94.62 83 LYS A C 1
ATOM 660 O O . LYS A 1 83 ? -7.276 -6.178 -8.533 1.00 94.62 83 LYS A O 1
ATOM 665 N N . PHE A 1 84 ? -5.371 -6.188 -7.351 1.00 95.25 84 PHE A N 1
ATOM 666 C CA . PHE A 1 84 ? -5.221 -4.742 -7.224 1.00 95.25 84 PHE A CA 1
ATOM 667 C C . PHE A 1 84 ? -4.150 -4.174 -8.162 1.00 95.25 84 PHE A C 1
ATOM 669 O O . PHE A 1 84 ? -4.000 -2.956 -8.227 1.00 95.25 84 PHE A O 1
ATOM 676 N N . GLU A 1 85 ? -3.401 -5.026 -8.871 1.00 94.44 85 GLU A N 1
ATOM 677 C CA . GLU A 1 85 ? -2.329 -4.583 -9.760 1.00 94.44 85 GLU A CA 1
ATOM 678 C C . GLU A 1 85 ? -2.882 -3.832 -10.981 1.00 94.44 85 GLU A C 1
ATOM 680 O O . GLU A 1 85 ? -3.682 -4.351 -11.767 1.00 94.44 85 GLU A O 1
ATOM 685 N N . THR A 1 86 ? -2.378 -2.619 -11.181 1.00 96.06 86 THR A N 1
ATOM 686 C CA . THR A 1 86 ? -2.526 -1.824 -12.407 1.00 96.06 86 THR A CA 1
ATOM 687 C C . THR A 1 86 ? -1.363 -2.081 -13.374 1.00 96.06 86 THR A C 1
ATOM 689 O O . THR A 1 86 ? -0.391 -2.749 -13.016 1.00 96.06 86 THR A O 1
ATOM 692 N N . ASP A 1 87 ? -1.412 -1.542 -14.598 1.00 95.56 87 ASP A N 1
ATOM 693 C CA . ASP A 1 87 ? -0.266 -1.628 -15.522 1.00 95.56 87 ASP A CA 1
ATOM 694 C C . ASP A 1 87 ? 0.991 -0.968 -14.942 1.00 95.56 87 ASP A C 1
ATOM 696 O O . ASP A 1 87 ? 2.079 -1.535 -15.027 1.00 95.56 87 ASP A O 1
ATOM 700 N N . ALA A 1 88 ? 0.830 0.168 -14.254 1.00 93.50 88 ALA A N 1
ATOM 701 C CA . ALA A 1 88 ? 1.919 0.837 -13.545 1.00 93.50 88 ALA A CA 1
ATOM 702 C C . ALA A 1 88 ? 2.508 -0.043 -12.431 1.00 93.50 88 ALA A C 1
ATOM 704 O O . ALA A 1 88 ? 3.723 -0.159 -12.317 1.00 93.50 88 ALA A O 1
ATOM 705 N N . SER A 1 89 ? 1.655 -0.716 -11.651 1.00 93.31 89 SER A N 1
ATOM 706 C CA . SER A 1 89 ? 2.088 -1.669 -10.621 1.00 93.31 89 SER A CA 1
ATOM 707 C C . SER A 1 89 ? 2.887 -2.832 -11.220 1.00 93.31 89 SER A C 1
ATOM 709 O O . SER A 1 89 ? 3.969 -3.157 -10.734 1.00 93.31 89 SER A O 1
ATOM 711 N N . ARG A 1 90 ? 2.402 -3.428 -12.318 1.00 92.75 90 ARG A N 1
ATOM 712 C CA . ARG A 1 90 ? 3.073 -4.550 -12.996 1.00 92.75 90 ARG A CA 1
ATOM 713 C C . ARG A 1 90 ? 4.420 -4.170 -13.612 1.00 92.75 90 ARG A C 1
ATOM 715 O O . ARG A 1 90 ? 5.279 -5.041 -13.725 1.00 92.75 90 ARG A O 1
ATOM 722 N N . ALA A 1 91 ? 4.602 -2.907 -13.993 1.00 92.25 91 ALA A N 1
ATOM 723 C CA . ALA A 1 91 ? 5.858 -2.394 -14.537 1.00 92.25 91 ALA A CA 1
ATOM 724 C C . ALA A 1 91 ? 6.961 -2.225 -13.476 1.00 92.25 91 ALA A C 1
ATOM 726 O O . ALA A 1 91 ? 8.131 -2.096 -13.832 1.00 92.25 91 ALA A O 1
ATOM 727 N N . LEU A 1 92 ? 6.614 -2.241 -12.184 1.00 90.81 92 LEU A N 1
ATOM 728 C CA . LEU A 1 92 ? 7.598 -2.130 -11.112 1.00 90.81 92 LEU A CA 1
ATOM 729 C C . LEU A 1 92 ? 8.498 -3.373 -11.036 1.00 90.81 92 LEU A C 1
ATOM 731 O O . LEU A 1 92 ? 8.029 -4.501 -11.262 1.00 90.81 92 LEU A O 1
ATOM 735 N N . PRO A 1 93 ? 9.780 -3.185 -10.668 1.00 85.31 93 PRO A N 1
ATOM 736 C CA . PRO A 1 93 ? 10.705 -4.292 -10.503 1.00 85.31 93 PRO A CA 1
ATOM 737 C C . PRO A 1 93 ? 10.243 -5.207 -9.366 1.00 85.31 93 PRO A C 1
ATOM 739 O O . PRO A 1 93 ? 9.797 -4.745 -8.316 1.00 85.31 93 PRO A O 1
ATOM 742 N N . LEU A 1 94 ? 10.389 -6.515 -9.570 1.00 83.56 94 LEU A N 1
ATOM 743 C CA . LEU A 1 94 ? 10.368 -7.485 -8.480 1.00 83.56 94 LEU A CA 1
ATOM 744 C C . LEU A 1 94 ? 11.809 -7.745 -8.024 1.00 83.56 94 LEU A C 1
ATOM 746 O O . LEU A 1 94 ? 12.725 -7.656 -8.846 1.00 83.56 94 LEU A O 1
ATOM 750 N N . PRO A 1 95 ? 12.033 -8.101 -6.748 1.00 74.19 95 PRO A N 1
ATOM 751 C CA . PRO A 1 95 ? 13.342 -8.542 -6.297 1.00 74.19 95 PRO A CA 1
ATOM 752 C C . PRO A 1 95 ? 13.783 -9.737 -7.146 1.00 74.19 95 PRO A C 1
ATOM 754 O O . PRO A 1 95 ? 12.979 -10.634 -7.414 1.00 74.19 95 PRO A O 1
ATOM 757 N N . GLY A 1 96 ? 15.046 -9.748 -7.573 1.00 67.06 96 GLY A N 1
ATOM 758 C CA . GLY A 1 96 ? 15.634 -10.906 -8.237 1.00 67.06 96 GLY A CA 1
ATOM 759 C C . GLY A 1 96 ? 15.673 -12.075 -7.260 1.00 67.06 96 GLY A C 1
ATOM 760 O O . GLY A 1 96 ? 16.550 -12.136 -6.402 1.00 67.06 96 GLY A O 1
ATOM 761 N N . TYR A 1 97 ? 14.697 -12.976 -7.352 1.00 58.97 97 TYR A N 1
ATOM 762 C CA . TYR A 1 97 ? 14.733 -14.254 -6.652 1.00 58.97 97 TYR A CA 1
ATOM 763 C C . TYR A 1 97 ? 15.706 -15.160 -7.402 1.00 58.97 97 TYR A C 1
ATOM 765 O O . TYR A 1 97 ? 15.296 -15.871 -8.316 1.00 58.97 97 TYR A O 1
ATOM 773 N N . TYR A 1 98 ? 16.991 -15.051 -7.066 1.00 44.47 98 TYR A N 1
ATOM 774 C CA . TYR A 1 98 ? 17.983 -16.068 -7.407 1.00 44.47 98 TYR A CA 1
ATOM 775 C C . TYR A 1 98 ? 17.722 -17.350 -6.608 1.00 44.47 98 TYR A C 1
ATOM 777 O O . TYR A 1 98 ? 17.242 -17.243 -5.450 1.00 44.47 98 TYR A O 1
#

Secondary structure (DSSP, 8-state):
--SEE-PPTTSTTHHHHHHHHHHHHHHEEEEEEEEEEEEETTEEEEEEEEEETTS-EE-HHHHHHHTTS-EE-HHHHTTTTGGG--HHHHHSPPP---